Protein AF-A0A931QDF8-F1 (afdb_monomer_lite)

Radius of gyration: 21.64 Å; chains: 1; bounding box: 59×38×60 Å

Sequence (159 aa):
MTTISGLAIQVEFHLGAASRALRPSTLTSAVDTLEIPVHTVGGLNKFQWASVHKFSITVFSFLLIQHVITRRSWYRDLTRRGSHFSHPQLLWLTILMLLVAVTGLAPWGIAFFGGSPHIRFILIEVHDKLALPLTILLLLHVVQRISRFISRVNPRDNC

Foldseek 3Di:
DPPVQVVCVVCCVVVVVVVVVPDDPPDDPDDDVPPPPQPDRVNHGPVRVVVVVVVVLVVVVVVLVVVCVVCVVVVVVPVVVDPDDDCVLVVVLSVLSVLLSCLVCVLVVCVVVVHDPVSSVVSVVVSVVSVVVSVVSVVVVVVVVVVVVVCVVDVPDDD

Structure (mmCIF, N/CA/C/O backbone):
data_AF-A0A931QDF8-F1
#
_entry.id   AF-A0A931QDF8-F1
#
loop_
_atom_site.group_PDB
_atom_site.id
_atom_site.type_symbol
_atom_site.label_atom_id
_atom_site.label_alt_id
_atom_site.label_comp_id
_atom_site.label_asym_id
_atom_site.label_entity_id
_atom_site.label_seq_id
_atom_site.pdbx_PDB_ins_code
_atom_site.Cartn_x
_atom_site.Cartn_y
_atom_site.Cartn_z
_atom_site.occupancy
_atom_site.B_iso_or_equiv
_atom_site.auth_seq_id
_atom_site.auth_comp_id
_atom_site.auth_asym_id
_atom_site.auth_atom_id
_atom_site.pdbx_PDB_model_num
ATOM 1 N N . MET A 1 1 ? 1.944 -18.021 6.249 1.00 34.44 1 MET A N 1
ATOM 2 C CA . MET A 1 1 ? 3.396 -17.788 6.412 1.00 34.44 1 MET A CA 1
ATOM 3 C C . MET A 1 1 ? 3.989 -17.346 5.073 1.00 34.44 1 MET A C 1
ATOM 5 O O . MET A 1 1 ? 4.601 -18.147 4.389 1.00 34.44 1 MET A O 1
ATOM 9 N N . THR A 1 2 ? 3.748 -16.102 4.646 1.00 42.34 2 THR A N 1
ATOM 10 C CA . THR A 1 2 ? 4.118 -15.618 3.291 1.00 42.34 2 THR A CA 1
ATOM 11 C C . THR A 1 2 ? 4.750 -14.221 3.283 1.00 42.34 2 THR A C 1
ATOM 13 O O . THR A 1 2 ? 5.197 -13.756 2.242 1.00 42.34 2 THR A O 1
ATOM 16 N N . THR A 1 3 ? 4.861 -13.555 4.436 1.00 41.47 3 THR A N 1
ATOM 17 C CA . THR A 1 3 ? 5.423 -12.197 4.553 1.00 41.47 3 THR A CA 1
ATOM 18 C C . THR A 1 3 ? 6.948 -12.168 4.697 1.00 41.47 3 THR A C 1
ATOM 20 O O . THR A 1 3 ? 7.569 -11.165 4.367 1.00 41.47 3 THR A O 1
ATOM 23 N N . ILE A 1 4 ? 7.572 -13.276 5.116 1.00 49.44 4 ILE A N 1
ATOM 24 C CA . ILE A 1 4 ? 9.035 -13.375 5.291 1.00 49.44 4 ILE A CA 1
ATOM 25 C C . ILE A 1 4 ? 9.754 -13.463 3.930 1.00 49.44 4 ILE A C 1
ATOM 27 O O . ILE A 1 4 ? 10.877 -12.989 3.787 1.00 49.44 4 ILE A O 1
ATOM 31 N N . SER A 1 5 ? 9.079 -13.985 2.900 1.00 53.38 5 SER A N 1
ATOM 32 C CA . SER A 1 5 ? 9.681 -14.230 1.583 1.00 53.38 5 SER A CA 1
ATOM 33 C C . SER A 1 5 ? 9.999 -12.949 0.805 1.00 53.38 5 SER A C 1
ATOM 35 O O . SER A 1 5 ? 11.009 -12.895 0.114 1.00 53.38 5 SER A O 1
ATOM 37 N N . GLY A 1 6 ? 9.174 -11.903 0.925 1.00 51.19 6 GLY A N 1
ATOM 38 C CA . GLY A 1 6 ? 9.419 -10.625 0.242 1.00 51.19 6 GLY A CA 1
ATOM 39 C C . GLY A 1 6 ? 10.587 -9.844 0.849 1.00 51.19 6 GLY A C 1
ATOM 40 O O . GLY A 1 6 ? 11.410 -9.296 0.119 1.00 51.19 6 GLY A O 1
ATOM 41 N N . LEU A 1 7 ? 10.700 -9.863 2.182 1.00 57.50 7 LEU A N 1
ATOM 42 C CA . LEU A 1 7 ? 11.804 -9.224 2.899 1.00 57.50 7 LEU A CA 1
ATOM 43 C C . LEU A 1 7 ? 13.127 -9.965 2.658 1.00 57.50 7 LEU A C 1
ATOM 45 O O . LEU A 1 7 ? 14.149 -9.322 2.446 1.00 57.50 7 LEU A O 1
ATOM 49 N N . ALA A 1 8 ? 13.100 -11.304 2.619 1.00 55.59 8 ALA A N 1
ATOM 50 C CA . ALA A 1 8 ? 14.266 -12.122 2.285 1.00 55.59 8 ALA A CA 1
ATOM 51 C C . ALA A 1 8 ? 14.811 -11.791 0.887 1.00 55.59 8 ALA A C 1
ATOM 53 O O . ALA A 1 8 ? 16.007 -11.575 0.740 1.00 55.59 8 ALA A O 1
ATOM 54 N N . ILE A 1 9 ? 13.929 -11.634 -0.106 1.00 60.47 9 ILE A N 1
ATOM 55 C CA . ILE A 1 9 ? 14.303 -11.214 -1.462 1.00 60.47 9 ILE A CA 1
ATOM 56 C C . ILE A 1 9 ? 14.958 -9.826 -1.437 1.00 60.47 9 ILE A C 1
ATOM 58 O O . ILE A 1 9 ? 16.018 -9.634 -2.023 1.00 60.47 9 ILE A O 1
ATOM 62 N N . GLN A 1 10 ? 14.375 -8.848 -0.743 1.00 61.81 10 GLN A N 1
ATOM 63 C CA . GLN A 1 10 ? 14.915 -7.484 -0.708 1.00 61.81 10 GLN A CA 1
ATOM 64 C C . GLN A 1 10 ? 16.282 -7.421 -0.001 1.00 61.81 10 GLN A C 1
ATOM 66 O O . GLN A 1 10 ? 17.205 -6.776 -0.497 1.00 61.81 10 GLN A O 1
ATOM 71 N N . VAL A 1 11 ? 16.445 -8.155 1.103 1.00 61.19 11 VAL A N 1
ATOM 72 C CA . VAL A 1 11 ? 17.707 -8.281 1.850 1.00 61.19 11 VAL A CA 1
ATOM 73 C C . VAL A 1 11 ? 18.775 -8.999 1.017 1.00 61.19 11 VAL A C 1
ATOM 75 O O . VAL A 1 11 ? 19.895 -8.506 0.913 1.00 61.19 11 VAL A O 1
ATOM 78 N N . GLU A 1 12 ? 18.432 -10.107 0.359 1.00 57.16 12 GLU A N 1
ATOM 79 C CA . GLU A 1 12 ? 19.346 -10.876 -0.493 1.00 57.16 12 GLU A CA 1
ATOM 80 C C . GLU A 1 12 ? 19.766 -10.090 -1.745 1.00 57.16 12 GLU A C 1
ATOM 82 O O . GLU A 1 12 ? 20.934 -10.120 -2.126 1.00 57.16 12 GLU A O 1
ATOM 87 N N . PHE A 1 13 ? 18.871 -9.305 -2.352 1.00 61.53 13 PHE A N 1
ATOM 88 C CA . PHE A 1 13 ? 19.224 -8.467 -3.500 1.00 61.53 13 PHE A CA 1
ATOM 89 C C . PHE A 1 13 ? 20.078 -7.252 -3.116 1.00 61.53 13 PHE A C 1
ATOM 91 O O . PHE A 1 13 ? 21.019 -6.937 -3.847 1.00 61.53 13 PHE A O 1
ATOM 98 N N . HIS A 1 14 ? 19.802 -6.589 -1.989 1.00 55.50 14 HIS A N 1
ATOM 99 C CA . HIS A 1 14 ? 20.608 -5.447 -1.545 1.00 55.50 14 HIS A CA 1
ATOM 100 C C . HIS A 1 14 ? 21.981 -5.871 -0.993 1.00 55.50 14 HIS A C 1
ATOM 102 O O . HIS A 1 14 ? 22.984 -5.240 -1.326 1.00 55.50 14 HIS A O 1
ATOM 108 N N . LEU A 1 15 ? 22.071 -6.967 -0.231 1.00 56.44 15 LEU A N 1
ATOM 109 C CA . LEU A 1 15 ? 23.349 -7.495 0.275 1.00 56.44 15 LEU A CA 1
ATOM 110 C C . LEU A 1 15 ? 24.133 -8.268 -0.796 1.00 56.44 15 LEU A C 1
ATOM 112 O O . LEU A 1 15 ? 25.355 -8.154 -0.872 1.00 56.44 15 LEU A O 1
ATOM 116 N N . GLY A 1 16 ? 23.447 -9.005 -1.672 1.00 52.03 16 GLY A N 1
ATOM 117 C CA . GLY A 1 16 ? 24.049 -9.758 -2.776 1.00 52.03 16 GLY A CA 1
ATOM 118 C C . GLY A 1 16 ? 24.585 -8.882 -3.916 1.00 52.03 16 GLY A C 1
ATOM 119 O O . GLY A 1 16 ? 25.365 -9.342 -4.751 1.00 52.03 16 GLY A O 1
ATOM 120 N N . ALA A 1 17 ? 24.163 -7.618 -3.999 1.00 53.94 17 ALA A N 1
ATOM 121 C CA . ALA A 1 17 ? 24.777 -6.621 -4.877 1.00 53.94 17 ALA A CA 1
ATOM 122 C C . ALA A 1 17 ? 26.067 -6.050 -4.263 1.00 53.94 17 ALA A C 1
ATOM 124 O O . ALA A 1 17 ? 27.066 -5.905 -4.968 1.00 53.94 17 ALA A O 1
ATOM 125 N N . ALA A 1 18 ? 26.079 -5.806 -2.947 1.00 54.19 18 ALA A N 1
ATOM 126 C CA . ALA A 1 18 ? 27.260 -5.338 -2.222 1.00 54.19 18 ALA A CA 1
ATOM 127 C C . ALA A 1 18 ? 28.401 -6.373 -2.230 1.00 54.19 18 ALA A C 1
ATOM 129 O O . ALA A 1 18 ? 29.562 -6.012 -2.413 1.00 54.19 18 ALA A O 1
ATOM 130 N N . SER A 1 19 ? 28.084 -7.667 -2.124 1.00 53.19 19 SER A N 1
ATOM 131 C CA . SER A 1 19 ? 29.081 -8.743 -2.213 1.00 53.19 19 SER A CA 1
ATOM 132 C C . SER A 1 19 ? 29.685 -8.908 -3.615 1.00 53.19 19 SER A C 1
ATOM 134 O O . SER A 1 19 ? 30.847 -9.288 -3.739 1.00 53.19 19 SER A O 1
ATOM 136 N N . ARG A 1 20 ? 28.945 -8.569 -4.681 1.00 54.59 20 ARG A N 1
ATOM 137 C CA . ARG A 1 20 ? 29.462 -8.564 -6.064 1.00 54.59 20 ARG A CA 1
ATOM 138 C C . ARG A 1 20 ? 30.386 -7.386 -6.362 1.00 54.59 20 ARG A C 1
ATOM 140 O O . ARG A 1 20 ? 31.301 -7.545 -7.161 1.00 54.59 20 ARG A O 1
ATOM 147 N N . ALA A 1 21 ? 30.195 -6.247 -5.698 1.00 54.03 21 ALA A N 1
ATOM 148 C CA . ALA A 1 21 ? 31.072 -5.082 -5.834 1.00 54.03 21 ALA A CA 1
ATOM 149 C C . ALA A 1 21 ? 32.469 -5.290 -5.212 1.00 54.03 21 ALA A C 1
ATOM 151 O O . ALA A 1 21 ? 33.399 -4.559 -5.536 1.00 54.03 21 ALA A O 1
ATOM 152 N N . LEU A 1 22 ? 32.631 -6.299 -4.348 1.00 54.50 22 LEU A N 1
ATOM 153 C CA . LEU A 1 22 ? 33.900 -6.646 -3.697 1.00 54.50 22 LEU A CA 1
ATOM 154 C C . LEU A 1 22 ? 34.706 -7.718 -4.449 1.00 54.50 22 LEU A C 1
ATOM 156 O O . LEU A 1 22 ? 35.778 -8.104 -3.985 1.00 54.50 22 LEU A O 1
ATOM 160 N N . ARG A 1 23 ? 34.218 -8.226 -5.591 1.00 44.59 23 ARG A N 1
ATOM 161 C CA . ARG A 1 23 ? 34.921 -9.264 -6.358 1.00 44.59 23 ARG A CA 1
ATOM 162 C C . ARG A 1 23 ? 35.891 -8.602 -7.357 1.00 44.59 23 ARG A C 1
ATOM 164 O O . ARG A 1 23 ? 35.420 -7.901 -8.253 1.00 44.59 23 ARG A O 1
ATOM 171 N N . PRO A 1 24 ? 37.220 -8.795 -7.236 1.00 46.25 24 PRO A N 1
ATOM 172 C CA . PRO A 1 24 ? 38.195 -8.191 -8.143 1.00 46.25 24 PRO A CA 1
AT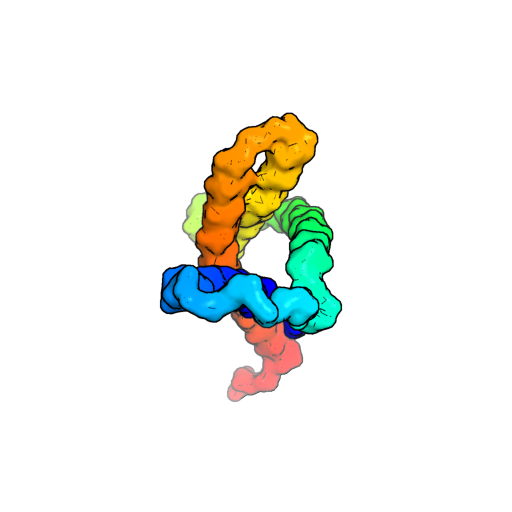OM 173 C C . PRO A 1 24 ? 37.983 -8.698 -9.572 1.00 46.25 24 PRO A C 1
ATOM 175 O O . PRO A 1 24 ? 37.886 -9.901 -9.812 1.00 46.25 24 PRO A O 1
ATOM 178 N N . SER A 1 25 ? 37.916 -7.775 -10.522 1.00 51.75 25 SER A N 1
ATOM 179 C CA . SER A 1 25 ? 37.548 -7.985 -11.925 1.00 51.75 25 SER A CA 1
ATOM 180 C C . SER A 1 25 ? 38.655 -8.597 -12.802 1.00 51.75 25 SER A C 1
ATOM 182 O O . SER A 1 25 ? 38.743 -8.275 -13.983 1.00 51.75 25 SER A O 1
ATOM 184 N N . THR A 1 26 ? 39.516 -9.465 -12.266 1.00 44.44 26 THR A N 1
ATOM 185 C CA . THR A 1 26 ? 40.715 -9.952 -12.983 1.00 44.44 26 THR A CA 1
ATOM 186 C C . THR A 1 26 ? 40.805 -11.457 -13.210 1.00 44.44 26 THR A C 1
ATOM 188 O O . THR A 1 26 ? 41.847 -11.923 -13.664 1.00 44.44 26 THR A O 1
ATOM 191 N N . LEU A 1 27 ? 39.749 -12.246 -12.989 1.00 48.62 27 LEU A N 1
ATOM 192 C CA . LEU A 1 27 ? 39.817 -13.668 -13.341 1.00 48.62 27 LEU A CA 1
ATOM 193 C C . LEU A 1 27 ? 38.444 -14.292 -13.610 1.00 48.62 27 LEU A C 1
ATOM 195 O O . LEU A 1 27 ? 37.896 -14.896 -12.704 1.00 48.62 27 LEU A O 1
ATOM 199 N N . THR A 1 28 ? 37.908 -14.151 -14.831 1.00 46.84 28 THR A N 1
ATOM 200 C CA . THR A 1 28 ? 36.972 -15.114 -15.472 1.00 46.84 28 THR A CA 1
ATOM 201 C C . THR A 1 28 ? 36.404 -14.535 -16.775 1.00 46.84 28 THR A C 1
ATOM 203 O O . THR A 1 28 ? 35.300 -14.000 -16.792 1.00 46.84 28 THR A O 1
ATOM 206 N N . SER A 1 29 ? 37.145 -14.667 -17.878 1.00 46.28 29 SER A N 1
ATOM 207 C CA . SER A 1 29 ? 36.612 -14.493 -19.246 1.00 46.28 29 SER A CA 1
ATOM 208 C C . SER A 1 29 ? 36.514 -15.822 -20.011 1.00 46.28 29 SER A C 1
ATOM 210 O O . SER A 1 29 ? 36.464 -15.806 -21.235 1.00 46.28 29 SER A O 1
ATOM 212 N N . ALA A 1 30 ? 36.528 -16.984 -19.342 1.00 46.19 30 ALA A N 1
ATOM 213 C CA . ALA A 1 30 ? 36.645 -18.262 -20.063 1.00 46.19 30 ALA A CA 1
ATOM 214 C C . ALA A 1 30 ? 35.916 -19.479 -19.468 1.00 46.19 30 ALA A C 1
ATOM 216 O O . ALA A 1 30 ? 36.025 -20.563 -20.028 1.00 46.19 30 ALA A O 1
ATOM 217 N N . VAL A 1 31 ? 35.164 -19.351 -18.377 1.00 47.34 31 VAL A N 1
ATOM 218 C CA . VAL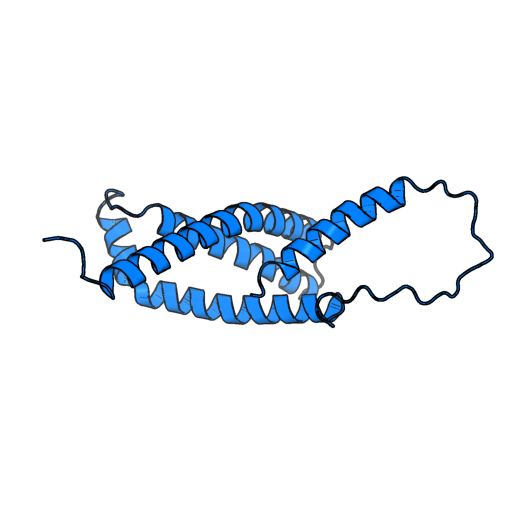 A 1 31 ? 34.389 -20.472 -17.822 1.00 47.34 31 VAL A CA 1
ATOM 219 C C . VAL A 1 31 ? 33.055 -19.906 -17.362 1.00 47.34 31 VAL A C 1
ATOM 221 O O . VAL A 1 31 ? 33.052 -18.859 -16.723 1.00 47.34 31 VAL A O 1
ATOM 224 N N . ASP A 1 32 ? 31.968 -20.583 -17.727 1.00 41.84 32 ASP A N 1
ATOM 225 C CA . ASP A 1 32 ? 30.573 -20.329 -17.351 1.00 41.84 32 ASP A CA 1
ATOM 226 C C . ASP A 1 32 ? 29.690 -19.516 -18.319 1.00 41.84 32 ASP A C 1
ATOM 228 O O . ASP A 1 32 ? 29.153 -18.460 -18.000 1.00 41.84 32 ASP A O 1
ATOM 232 N N . THR A 1 33 ? 29.296 -20.171 -19.415 1.00 47.66 33 THR A N 1
ATOM 233 C CA . THR A 1 33 ? 27.861 -20.310 -19.752 1.00 47.66 33 THR A CA 1
ATOM 234 C C . THR A 1 33 ? 27.137 -21.217 -18.734 1.00 47.66 33 THR A C 1
ATOM 236 O O . THR A 1 33 ? 26.307 -22.045 -19.104 1.00 47.66 33 THR A O 1
ATOM 239 N N . LEU A 1 34 ? 27.493 -21.120 -17.452 1.00 46.28 34 LEU A N 1
ATOM 240 C CA . LEU A 1 34 ? 26.849 -21.816 -16.352 1.00 46.28 34 LEU A CA 1
ATOM 241 C C . LEU A 1 34 ? 25.578 -21.048 -16.096 1.00 46.28 34 LEU A C 1
ATOM 243 O O . LEU A 1 34 ? 25.613 -19.844 -15.829 1.00 46.28 34 LEU A O 1
ATOM 247 N N . GLU A 1 35 ? 24.478 -21.761 -16.291 1.00 47.66 35 GLU A N 1
ATOM 248 C CA . GLU A 1 35 ? 23.138 -21.420 -15.854 1.00 47.66 35 GLU A CA 1
ATOM 249 C C . GLU A 1 35 ? 23.214 -20.438 -14.689 1.00 47.66 35 GLU A C 1
ATOM 251 O O . GLU A 1 35 ? 23.536 -20.830 -13.572 1.00 47.66 35 GLU A O 1
ATOM 256 N N . ILE A 1 36 ? 22.984 -19.145 -14.950 1.00 53.22 36 ILE A N 1
ATOM 257 C CA . ILE A 1 36 ? 22.792 -18.182 -13.869 1.00 53.22 36 ILE A CA 1
ATOM 258 C C . ILE A 1 36 ? 21.613 -18.772 -13.103 1.00 53.22 36 ILE A C 1
ATOM 260 O O . ILE A 1 36 ? 20.519 -18.799 -13.680 1.00 53.22 36 ILE A O 1
ATOM 264 N N . PRO A 1 37 ? 21.802 -19.309 -11.880 1.00 55.94 37 PRO A N 1
ATOM 265 C CA . PRO A 1 37 ? 20.713 -19.953 -11.184 1.00 55.94 37 PRO A CA 1
ATOM 266 C C . PRO A 1 37 ? 19.670 -18.865 -11.021 1.00 55.94 37 PRO A C 1
ATOM 268 O O . PRO A 1 37 ? 19.911 -17.828 -10.396 1.00 55.94 37 PRO A O 1
ATOM 271 N N . VAL A 1 38 ? 18.537 -19.034 -11.700 1.00 60.03 38 VAL A N 1
ATOM 272 C CA . VAL A 1 38 ? 17.421 -18.116 -11.557 1.00 60.03 38 VAL A CA 1
ATOM 273 C C . VAL A 1 38 ? 17.042 -18.263 -10.098 1.00 60.03 38 VAL A C 1
ATOM 275 O O . VAL A 1 38 ? 16.474 -19.279 -9.720 1.00 60.03 38 VAL A O 1
ATOM 278 N N . HIS A 1 39 ? 17.464 -17.315 -9.260 1.00 70.06 39 HIS A N 1
ATOM 279 C CA . HIS A 1 39 ? 17.230 -17.392 -7.828 1.00 70.06 39 HIS A CA 1
ATOM 280 C C . HIS A 1 39 ? 15.717 -17.406 -7.621 1.00 70.06 39 HIS A C 1
ATOM 282 O O . HIS A 1 39 ? 15.029 -16.392 -7.776 1.00 70.06 39 HIS A O 1
ATOM 288 N N . THR A 1 40 ? 15.191 -18.600 -7.371 1.00 78.06 40 THR A N 1
ATOM 289 C CA . THR A 1 40 ? 13.786 -18.829 -7.089 1.00 78.06 40 THR A CA 1
ATOM 290 C C . THR A 1 40 ? 13.622 -18.906 -5.588 1.00 78.06 40 THR A C 1
ATOM 292 O O . THR A 1 40 ? 14.222 -19.760 -4.939 1.00 78.06 40 THR A O 1
ATOM 295 N N . VAL A 1 41 ? 12.769 -18.055 -5.033 1.00 74.38 41 VAL A N 1
ATOM 296 C CA . VAL A 1 41 ? 12.397 -18.125 -3.619 1.00 74.38 41 VAL A CA 1
ATOM 297 C C . VAL A 1 41 ? 10.999 -18.719 -3.560 1.00 74.38 41 VAL A C 1
ATOM 299 O O . VAL A 1 41 ? 10.070 -18.174 -4.155 1.00 74.38 41 VAL A O 1
ATOM 302 N N . GLY A 1 42 ? 10.855 -19.880 -2.916 1.00 78.75 42 GLY A N 1
ATOM 303 C CA . GLY A 1 42 ? 9.587 -20.619 -2.898 1.00 78.75 42 GLY A CA 1
ATOM 304 C C . GLY A 1 42 ? 9.124 -21.091 -4.284 1.00 78.75 42 GLY A C 1
ATOM 305 O O . GLY A 1 42 ? 7.925 -21.130 -4.540 1.00 78.75 42 GLY A O 1
ATOM 306 N N . GLY A 1 43 ? 10.059 -21.385 -5.196 1.00 85.38 43 GLY A N 1
ATOM 307 C CA . GLY A 1 43 ? 9.759 -21.835 -6.563 1.00 85.38 43 GLY A CA 1
ATOM 308 C C . GLY A 1 43 ? 9.336 -20.729 -7.539 1.00 85.38 43 GLY A C 1
ATOM 309 O O . GLY A 1 43 ? 9.081 -21.019 -8.703 1.00 85.38 43 GLY A O 1
ATOM 310 N N . LEU A 1 44 ? 9.289 -19.465 -7.098 1.00 83.06 44 LEU A N 1
ATOM 311 C CA . LEU A 1 44 ? 8.977 -18.318 -7.952 1.00 83.06 44 LEU A CA 1
ATOM 312 C C . LEU A 1 44 ? 10.230 -17.493 -8.244 1.00 83.06 44 LEU A C 1
ATOM 314 O O . LEU A 1 44 ? 10.996 -17.156 -7.339 1.00 83.06 44 LEU A O 1
ATOM 318 N N . ASN A 1 45 ? 10.411 -17.115 -9.507 1.00 88.56 45 ASN A N 1
ATOM 319 C CA . ASN A 1 45 ? 11.450 -16.181 -9.924 1.00 88.56 45 ASN A CA 1
ATOM 320 C C . ASN A 1 45 ? 11.066 -14.722 -9.601 1.00 88.56 45 ASN A C 1
ATOM 322 O O . ASN A 1 45 ? 9.934 -14.405 -9.224 1.00 88.56 45 ASN A O 1
ATOM 326 N N . LYS A 1 46 ? 12.014 -13.797 -9.787 1.00 81.19 46 LYS A N 1
ATOM 327 C CA . LYS A 1 46 ? 11.824 -12.360 -9.518 1.00 81.19 46 LYS A CA 1
ATOM 328 C C . LYS A 1 46 ? 10.605 -11.758 -10.228 1.00 81.19 46 LYS A C 1
ATOM 330 O O . LYS A 1 46 ? 9.882 -10.955 -9.640 1.00 81.19 46 LYS A O 1
ATOM 335 N N . PHE A 1 47 ? 10.379 -12.119 -11.489 1.00 86.06 47 PHE A N 1
ATOM 336 C CA . PHE A 1 47 ? 9.271 -11.583 -12.280 1.00 86.06 47 PHE A CA 1
ATOM 337 C C . PHE A 1 47 ? 7.915 -12.073 -11.758 1.00 86.06 47 PHE A C 1
ATOM 339 O O . PHE A 1 47 ? 6.965 -11.293 -11.643 1.00 86.06 47 PHE A O 1
ATOM 346 N N . GLN A 1 48 ? 7.836 -13.350 -11.385 1.00 88.50 48 GLN A N 1
ATOM 347 C CA . GLN A 1 48 ? 6.647 -13.938 -10.778 1.00 88.50 48 GLN A CA 1
ATOM 348 C C . GLN A 1 48 ? 6.346 -13.293 -9.421 1.00 88.50 48 GLN A C 1
ATOM 350 O O . GLN A 1 48 ? 5.213 -12.873 -9.194 1.00 88.50 48 GLN A O 1
ATOM 355 N N . TRP A 1 49 ? 7.352 -13.099 -8.563 1.00 87.31 49 TRP A N 1
ATOM 356 C CA . TRP A 1 49 ? 7.191 -12.372 -7.297 1.00 87.31 49 TRP A CA 1
ATOM 357 C C . TRP A 1 49 ? 6.706 -10.938 -7.492 1.00 87.31 49 TRP A C 1
ATOM 359 O O . TRP A 1 49 ? 5.778 -10.504 -6.810 1.00 87.31 49 TRP A O 1
ATOM 369 N N . ALA A 1 50 ? 7.274 -10.216 -8.460 1.00 85.19 50 ALA A N 1
ATOM 370 C CA . ALA A 1 50 ? 6.818 -8.872 -8.796 1.00 85.19 50 ALA A CA 1
ATOM 371 C C . ALA A 1 50 ? 5.352 -8.868 -9.261 1.00 85.19 50 ALA A C 1
ATOM 373 O O . ALA A 1 50 ? 4.601 -7.954 -8.926 1.00 85.19 50 ALA A O 1
ATOM 374 N N . SER A 1 51 ? 4.928 -9.893 -10.001 1.00 88.50 51 SER A N 1
ATOM 375 C CA . SER A 1 51 ? 3.545 -10.039 -10.466 1.00 88.50 51 SER A CA 1
ATOM 376 C C . SER A 1 51 ? 2.583 -10.337 -9.314 1.00 88.50 51 SER A C 1
ATOM 378 O O . SER A 1 51 ? 1.560 -9.667 -9.186 1.00 88.50 51 SER A O 1
ATOM 380 N N . VAL A 1 52 ? 2.941 -11.269 -8.424 1.00 90.94 52 VAL A N 1
ATOM 381 C CA . VAL A 1 52 ? 2.168 -11.585 -7.211 1.00 90.94 52 VAL A CA 1
ATOM 382 C C . VAL A 1 52 ? 2.048 -10.364 -6.305 1.00 90.94 52 VAL A C 1
ATOM 384 O O . VAL A 1 52 ? 0.960 -10.078 -5.809 1.00 90.94 52 VAL A O 1
ATOM 387 N N . HIS A 1 53 ? 3.136 -9.618 -6.110 1.00 88.38 53 HIS A N 1
ATOM 388 C CA . HIS A 1 53 ? 3.134 -8.407 -5.297 1.00 88.38 53 HIS A CA 1
ATOM 389 C C . HIS A 1 53 ? 2.186 -7.346 -5.874 1.00 88.38 53 HIS A C 1
ATOM 391 O O . HIS A 1 53 ? 1.337 -6.836 -5.145 1.00 88.38 53 HIS A O 1
ATOM 397 N N . LYS A 1 54 ? 2.261 -7.079 -7.188 1.00 88.31 54 LYS A N 1
ATOM 398 C CA . LYS A 1 54 ? 1.357 -6.149 -7.892 1.00 88.31 54 LYS A CA 1
ATOM 399 C C . LYS A 1 54 ? -0.108 -6.562 -7.765 1.00 88.31 54 LYS A C 1
ATOM 401 O O . LYS A 1 54 ? -0.951 -5.743 -7.417 1.00 88.31 54 LYS A O 1
ATOM 406 N N . PHE A 1 55 ? -0.412 -7.835 -7.999 1.00 91.06 55 PHE A N 1
ATOM 407 C CA . PHE A 1 55 ? -1.773 -8.343 -7.846 1.00 91.06 55 PHE A CA 1
ATOM 408 C C . PHE A 1 55 ? -2.274 -8.202 -6.401 1.00 91.06 55 PHE A C 1
ATOM 410 O O . PHE A 1 55 ? -3.374 -7.702 -6.160 1.00 91.06 55 PHE A O 1
ATOM 417 N N . SER A 1 56 ? -1.436 -8.575 -5.430 1.00 90.75 56 SER A N 1
ATOM 418 C CA . SER A 1 56 ? -1.766 -8.495 -4.006 1.00 90.75 56 SER A CA 1
ATOM 419 C C . SER A 1 56 ? -2.051 -7.062 -3.565 1.00 90.75 56 SER A C 1
ATOM 421 O O . SER A 1 56 ? -3.042 -6.839 -2.872 1.00 90.75 56 SER A O 1
ATOM 423 N N . ILE A 1 57 ? -1.241 -6.080 -3.983 1.00 88.62 57 ILE A N 1
ATOM 424 C CA . ILE A 1 57 ? -1.465 -4.678 -3.601 1.00 88.62 57 ILE A CA 1
ATOM 425 C C . ILE A 1 57 ? -2.737 -4.110 -4.237 1.00 88.62 57 ILE A C 1
ATOM 427 O O . ILE A 1 57 ? -3.442 -3.340 -3.588 1.00 88.62 57 ILE A O 1
ATOM 431 N N . THR A 1 58 ? -3.099 -4.523 -5.454 1.00 89.94 58 THR A N 1
ATOM 432 C CA . THR A 1 58 ? -4.373 -4.138 -6.078 1.00 89.94 58 THR A CA 1
ATOM 433 C C . THR A 1 58 ? -5.563 -4.644 -5.264 1.00 89.94 58 THR A C 1
ATOM 435 O O . THR A 1 58 ? -6.420 -3.848 -4.878 1.00 89.94 58 THR A O 1
ATOM 438 N N . VAL A 1 59 ? -5.596 -5.938 -4.927 1.00 92.56 59 VAL A N 1
ATOM 439 C CA . VAL A 1 59 ? -6.656 -6.515 -4.079 1.00 92.56 59 VAL A CA 1
ATOM 440 C C . VAL A 1 59 ? -6.689 -5.833 -2.711 1.00 92.56 59 VAL A C 1
ATOM 442 O O . VAL A 1 59 ? -7.750 -5.432 -2.233 1.00 92.56 59 VAL A O 1
ATOM 445 N N . PHE A 1 60 ? -5.525 -5.642 -2.094 1.00 89.62 60 PHE A N 1
ATOM 446 C CA . PHE A 1 60 ? -5.414 -5.000 -0.790 1.00 89.62 60 PHE A CA 1
ATOM 447 C C . PHE A 1 60 ? -5.897 -3.542 -0.811 1.00 89.62 60 PHE A C 1
ATOM 449 O O . PHE A 1 60 ? -6.523 -3.091 0.145 1.00 89.62 60 PHE A O 1
ATOM 456 N N . SER A 1 61 ? -5.687 -2.821 -1.914 1.00 89.56 61 SER A N 1
ATOM 457 C CA . SER A 1 61 ? -6.176 -1.448 -2.088 1.00 89.56 61 SER A CA 1
ATOM 458 C C . SER A 1 61 ? -7.706 -1.395 -2.115 1.00 89.56 61 SER A C 1
ATOM 460 O O . SER A 1 61 ? -8.297 -0.536 -1.461 1.00 89.56 61 SER A O 1
ATOM 462 N N . PHE A 1 62 ? -8.370 -2.348 -2.780 1.00 91.75 62 PHE A N 1
ATOM 463 C CA . PHE A 1 62 ? -9.834 -2.464 -2.731 1.00 91.75 62 PHE A CA 1
ATOM 464 C C . PHE A 1 62 ? -10.342 -2.752 -1.315 1.00 91.75 62 PHE A C 1
ATOM 466 O O . PHE A 1 62 ? -11.290 -2.110 -0.858 1.00 91.75 62 PHE A O 1
ATOM 473 N N . LEU A 1 63 ? -9.682 -3.657 -0.588 1.00 91.62 63 LEU A N 1
ATOM 474 C CA . LEU A 1 63 ? -10.015 -3.945 0.809 1.00 91.62 63 LEU A CA 1
ATOM 475 C C . LEU A 1 63 ? -9.797 -2.726 1.715 1.00 91.62 63 LEU A C 1
ATOM 477 O O . LEU A 1 63 ? -10.599 -2.485 2.617 1.00 91.62 63 LEU A O 1
ATOM 481 N N . LEU A 1 64 ? -8.756 -1.927 1.469 1.00 88.88 64 LEU A N 1
ATOM 482 C CA . LEU A 1 64 ? -8.503 -0.685 2.198 1.00 88.88 64 LEU A CA 1
ATOM 483 C C . LEU A 1 64 ? -9.612 0.346 1.945 1.00 88.88 64 LEU A C 1
ATOM 485 O O . LEU A 1 64 ? -10.117 0.942 2.896 1.00 88.88 64 LEU A O 1
ATOM 489 N N . ILE A 1 65 ? -10.050 0.512 0.695 1.00 90.69 65 ILE A N 1
ATOM 490 C CA . ILE A 1 65 ? -11.183 1.384 0.347 1.00 90.69 65 ILE A CA 1
ATOM 491 C C . ILE A 1 65 ? -12.453 0.912 1.065 1.00 90.69 65 ILE A C 1
ATOM 493 O O . ILE A 1 65 ? -13.113 1.700 1.747 1.00 90.69 65 ILE A O 1
ATOM 497 N N . GLN A 1 66 ? -12.769 -0.383 0.984 1.00 92.94 66 GLN A N 1
ATOM 498 C CA . GLN A 1 66 ? -13.905 -0.974 1.692 1.00 92.94 66 GLN A CA 1
ATOM 499 C C . GLN A 1 66 ? -13.806 -0.744 3.209 1.00 92.94 66 GLN A C 1
ATOM 501 O O . GLN A 1 66 ? -14.802 -0.403 3.856 1.00 92.94 66 GLN A O 1
ATOM 506 N N . HIS A 1 67 ? -12.615 -0.902 3.790 1.00 87.75 67 HIS A N 1
ATOM 507 C CA . HIS A 1 67 ? -12.361 -0.669 5.208 1.00 87.75 67 HIS A CA 1
ATOM 508 C C . HIS A 1 67 ? -12.660 0.781 5.602 1.00 87.75 67 HIS A C 1
ATOM 510 O O . HIS A 1 67 ? -13.370 1.013 6.584 1.00 87.75 67 HIS A O 1
ATOM 516 N N . VAL A 1 68 ? -12.177 1.753 4.822 1.00 87.06 68 VAL A N 1
ATOM 517 C CA . VAL A 1 68 ? -12.428 3.183 5.052 1.00 87.06 68 VAL A CA 1
ATOM 518 C C . VAL A 1 68 ? -13.924 3.493 4.982 1.00 87.06 68 VAL A C 1
ATOM 520 O O . VAL A 1 68 ? -14.450 4.146 5.883 1.00 87.06 68 VAL A O 1
ATOM 523 N N . ILE A 1 69 ? -14.636 2.960 3.984 1.00 91.56 69 ILE A N 1
ATOM 524 C CA . ILE A 1 69 ? -16.091 3.133 3.844 1.00 91.56 69 ILE A CA 1
ATOM 525 C C . ILE A 1 69 ? -16.829 2.552 5.057 1.00 91.56 69 ILE A C 1
ATOM 527 O O . ILE A 1 69 ? -17.669 3.225 5.656 1.00 91.56 69 ILE A O 1
ATOM 531 N N . THR A 1 70 ? -16.485 1.329 5.463 1.00 90.69 70 THR A N 1
ATOM 532 C CA . THR A 1 70 ? -17.126 0.631 6.592 1.00 90.69 70 THR A CA 1
ATOM 533 C C . THR A 1 70 ? -16.881 1.355 7.918 1.00 90.69 70 THR A C 1
ATOM 535 O O . THR A 1 70 ? -17.736 1.369 8.802 1.00 90.69 70 THR A O 1
ATOM 538 N N . ARG A 1 71 ? -15.719 1.995 8.069 1.00 86.62 71 ARG A N 1
ATOM 539 C CA . ARG A 1 71 ? -15.327 2.745 9.270 1.00 86.62 71 ARG A CA 1
ATOM 540 C C . ARG A 1 71 ? -15.579 4.251 9.167 1.00 86.62 71 ARG A C 1
ATOM 542 O O . ARG A 1 71 ? -15.162 4.986 10.057 1.00 86.62 71 ARG A O 1
ATOM 549 N N . ARG A 1 72 ? -16.299 4.734 8.149 1.00 85.50 72 ARG A N 1
ATOM 550 C CA . ARG A 1 72 ? -16.511 6.177 7.921 1.00 85.50 72 ARG A CA 1
ATOM 551 C C . ARG A 1 72 ? -17.122 6.917 9.114 1.00 85.50 72 ARG A C 1
ATOM 553 O O . ARG A 1 72 ? -16.779 8.071 9.346 1.00 85.50 72 ARG A O 1
ATOM 560 N N . SER A 1 73 ? -18.012 6.273 9.877 1.00 84.69 73 SER A N 1
ATOM 561 C CA . SER A 1 73 ? -18.610 6.868 11.081 1.00 84.69 73 SER A CA 1
ATOM 562 C C . SER A 1 73 ? -17.559 7.112 12.158 1.00 84.69 73 SER A C 1
ATOM 564 O O . SER A 1 73 ? -17.517 8.200 12.716 1.00 84.69 73 SER A O 1
ATOM 566 N N . TRP A 1 74 ? -16.656 6.151 12.364 1.00 83.31 74 TRP A N 1
ATOM 567 C CA . TRP A 1 74 ? -15.539 6.277 13.297 1.00 83.31 74 TRP A CA 1
ATOM 568 C C . TRP A 1 74 ? -14.596 7.419 12.901 1.00 83.31 74 TRP A C 1
ATOM 570 O O . TRP A 1 74 ? -14.256 8.246 13.742 1.00 83.31 74 TRP A O 1
ATOM 580 N N . TYR A 1 75 ? -14.242 7.530 11.615 1.00 81.31 75 TYR A N 1
ATOM 581 C CA . TYR A 1 75 ? -13.426 8.648 11.120 1.00 81.31 75 TYR A CA 1
ATOM 582 C C . TYR A 1 75 ? -14.125 10.004 11.283 1.00 81.31 75 TYR A C 1
ATOM 584 O O . TYR A 1 75 ? -13.493 10.982 11.673 1.00 81.31 75 TYR A O 1
ATOM 592 N N . ARG A 1 76 ? -15.436 10.072 11.023 1.00 82.06 76 ARG A N 1
ATOM 593 C CA . ARG A 1 76 ? -16.234 11.291 11.222 1.00 82.06 76 ARG A CA 1
ATOM 594 C C . ARG A 1 76 ? -16.315 11.691 12.695 1.00 82.06 76 ARG A C 1
ATOM 596 O O . ARG A 1 76 ? -16.285 12.876 13.013 1.00 82.06 76 ARG A O 1
ATOM 603 N N . ASP A 1 77 ? -16.440 10.722 13.591 1.00 81.31 77 ASP A N 1
ATOM 604 C CA . ASP A 1 77 ? -16.495 10.986 15.028 1.00 81.31 77 ASP A CA 1
ATOM 605 C C . ASP A 1 77 ? -15.126 11.427 15.560 1.00 81.31 77 ASP A C 1
ATOM 607 O O . ASP A 1 77 ? -15.055 12.308 16.418 1.00 81.31 77 ASP A O 1
ATOM 611 N N . LEU A 1 78 ? -14.042 10.895 14.991 1.00 77.38 78 LEU A N 1
ATOM 612 C CA . LEU A 1 78 ? -12.678 11.319 15.279 1.00 77.38 78 LEU A CA 1
ATOM 613 C C . LEU A 1 78 ? -12.430 12.787 14.892 1.00 77.38 78 LEU A C 1
ATOM 615 O O . LEU A 1 78 ? -11.883 13.539 15.699 1.00 77.38 78 LEU A O 1
ATOM 619 N N . THR A 1 79 ? -12.836 13.212 13.690 1.00 74.06 79 THR A N 1
ATOM 620 C CA . THR A 1 79 ? -12.637 14.602 13.238 1.00 74.06 79 THR A CA 1
ATOM 621 C C . THR A 1 79 ? -13.503 15.597 14.006 1.00 74.06 79 THR A C 1
ATOM 623 O O . THR A 1 79 ? -13.090 16.735 14.204 1.00 74.06 79 THR A O 1
ATOM 626 N N . ARG A 1 80 ? -14.678 15.174 14.490 1.00 79.62 80 ARG A N 1
ATOM 627 C CA . ARG A 1 80 ? -15.587 16.022 15.278 1.00 79.62 80 ARG A CA 1
ATOM 628 C C . ARG A 1 80 ? -15.182 16.190 16.739 1.00 79.62 80 ARG A C 1
ATOM 630 O O . ARG A 1 80 ? -15.469 17.232 17.313 1.00 79.62 80 ARG A O 1
ATOM 637 N N . ARG A 1 81 ? -14.575 15.175 17.364 1.00 68.50 81 ARG A N 1
ATOM 638 C CA . ARG A 1 81 ? -14.326 15.158 18.820 1.00 68.50 81 ARG A CA 1
ATOM 639 C C . ARG A 1 81 ? -12.904 15.540 19.231 1.00 68.50 81 ARG A C 1
ATOM 641 O O . ARG A 1 81 ? -12.583 15.388 20.401 1.00 68.50 81 ARG A O 1
ATOM 648 N N . GLY A 1 82 ? -12.071 16.027 18.306 1.00 60.09 82 GLY A N 1
ATOM 649 C CA . GLY A 1 82 ? -10.751 16.570 18.635 1.00 60.09 82 GLY A CA 1
ATOM 650 C C . GLY A 1 82 ? -9.869 15.581 19.402 1.00 60.09 82 GLY A C 1
ATOM 651 O O . GLY A 1 82 ? -9.662 15.728 20.596 1.00 60.09 82 GLY A O 1
ATOM 652 N N . SER A 1 83 ? -9.351 14.565 18.705 1.00 55.41 83 SER A N 1
ATOM 653 C CA . SER A 1 83 ? -8.133 13.820 19.079 1.00 55.41 83 SER A CA 1
ATOM 654 C C . SER A 1 83 ? -7.993 13.367 20.550 1.00 55.41 83 SER A C 1
ATOM 656 O O . SER A 1 83 ? -6.893 13.391 21.097 1.00 55.41 83 SER A O 1
ATOM 658 N N . HIS A 1 84 ? -9.065 12.907 21.199 1.00 51.47 84 HIS A N 1
ATOM 659 C CA . HIS A 1 84 ? -8.975 12.345 22.556 1.00 51.47 84 HIS A CA 1
ATOM 660 C C . HIS A 1 84 ? -9.529 10.916 22.653 1.00 51.47 84 HIS A C 1
ATOM 662 O O . HIS A 1 84 ? -10.258 10.576 23.580 1.00 51.47 84 HIS A O 1
ATOM 668 N N . PHE A 1 85 ? -9.196 10.051 21.682 1.00 55.06 85 PHE A N 1
ATOM 669 C CA . PHE A 1 85 ? -9.600 8.638 21.708 1.00 55.06 85 PHE A CA 1
ATOM 670 C C . PHE A 1 85 ? -8.449 7.653 21.437 1.00 55.06 85 PHE A C 1
ATOM 672 O O . PHE A 1 85 ? -7.971 7.503 20.315 1.00 55.06 85 PHE A O 1
ATOM 679 N N . SER A 1 86 ? -8.052 6.985 22.526 1.00 58.34 86 SER A N 1
ATOM 680 C CA . SER A 1 86 ? -7.610 5.591 22.760 1.00 58.34 86 SER A CA 1
ATOM 681 C C . SER A 1 86 ? -6.793 4.766 21.747 1.00 58.34 86 SER A C 1
ATOM 683 O O . SER A 1 86 ? -6.091 3.861 22.198 1.00 58.34 86 SER A O 1
ATOM 685 N N . HIS A 1 87 ? -6.809 5.001 20.430 1.00 69.31 87 HIS A N 1
ATOM 686 C CA . HIS A 1 87 ? -6.123 4.127 19.458 1.00 69.31 87 HIS A CA 1
ATOM 687 C C . HIS A 1 87 ? -5.408 4.878 18.311 1.00 69.31 87 HIS A C 1
ATOM 689 O O . HIS A 1 87 ? -5.683 4.603 17.137 1.00 69.31 87 HIS A O 1
ATOM 695 N N . PRO A 1 88 ? -4.437 5.769 18.613 1.00 78.31 88 PRO A N 1
ATOM 696 C CA . PRO A 1 88 ? -3.673 6.526 17.605 1.00 78.31 88 PRO A CA 1
ATOM 697 C C . PRO A 1 88 ? -2.952 5.629 16.585 1.00 78.31 88 PRO A C 1
ATOM 699 O O . PRO A 1 88 ? -2.760 6.012 15.432 1.00 78.31 88 PRO A O 1
ATOM 702 N N . GLN A 1 89 ? -2.619 4.398 16.978 1.00 84.81 89 GLN A N 1
ATOM 703 C CA . GLN A 1 89 ? -1.992 3.402 16.112 1.00 84.81 89 GLN A CA 1
ATOM 704 C C . GLN A 1 89 ? -2.827 3.067 14.866 1.00 84.81 89 GLN A C 1
ATOM 706 O O . GLN A 1 89 ? -2.256 2.872 13.799 1.00 84.81 89 GLN A O 1
ATOM 711 N N . LEU A 1 90 ? -4.163 3.005 14.964 1.00 83.12 90 LEU A N 1
ATOM 712 C CA . LEU A 1 90 ? -5.017 2.659 13.817 1.00 83.12 90 LEU A CA 1
ATOM 713 C C . LEU A 1 90 ? -5.019 3.770 12.758 1.00 83.12 90 LEU A C 1
ATOM 715 O O . LEU A 1 90 ? -5.007 3.486 11.559 1.00 83.12 90 LEU A O 1
ATOM 719 N N . LEU A 1 91 ? -5.005 5.027 13.204 1.00 84.94 91 LEU A N 1
ATOM 720 C CA . LEU A 1 91 ? -4.915 6.184 12.320 1.00 84.94 91 LEU A CA 1
ATOM 721 C C . LEU A 1 91 ? -3.581 6.186 11.575 1.00 84.94 91 LEU A C 1
ATOM 723 O O . LEU A 1 91 ? -3.565 6.258 10.349 1.00 84.94 91 LEU A O 1
ATOM 727 N N . TRP A 1 92 ? -2.479 6.033 12.313 1.00 89.31 92 TRP A N 1
ATOM 728 C CA . TRP A 1 92 ? -1.143 5.961 11.729 1.00 89.31 92 TRP A CA 1
ATOM 729 C C . TRP A 1 92 ? -1.008 4.808 10.737 1.00 89.31 92 TRP A C 1
ATOM 731 O O . TRP A 1 92 ? -0.473 5.003 9.649 1.00 89.31 92 TRP A O 1
ATOM 741 N N . LEU A 1 93 ? -1.550 3.633 11.072 1.00 90.12 93 LEU A N 1
ATOM 742 C CA . LEU A 1 93 ? -1.553 2.485 10.172 1.00 90.12 93 LEU A CA 1
ATOM 743 C C . LEU A 1 93 ? -2.320 2.795 8.882 1.00 90.12 93 LEU A C 1
ATOM 745 O O . LEU A 1 93 ? -1.826 2.498 7.804 1.00 90.12 93 LEU A O 1
ATOM 749 N N . THR A 1 94 ? -3.487 3.436 8.977 1.00 88.25 94 THR A N 1
ATOM 750 C CA . THR A 1 94 ? -4.295 3.801 7.801 1.00 88.25 94 THR A CA 1
ATOM 751 C C . THR A 1 94 ? -3.571 4.813 6.914 1.00 88.25 94 THR A C 1
ATOM 753 O O . THR A 1 94 ? -3.520 4.634 5.699 1.00 88.25 94 THR A O 1
ATOM 756 N N . ILE A 1 95 ? -2.979 5.850 7.516 1.00 89.81 95 ILE A N 1
ATOM 757 C CA . ILE A 1 95 ? -2.222 6.883 6.800 1.00 89.81 95 ILE A CA 1
ATOM 758 C C . ILE A 1 95 ? -1.022 6.257 6.087 1.00 89.81 95 ILE A C 1
ATOM 760 O O . ILE A 1 95 ? -0.896 6.401 4.874 1.00 89.81 95 ILE A O 1
ATOM 764 N N . LEU A 1 96 ? -0.174 5.513 6.803 1.00 93.00 96 LEU A N 1
ATOM 765 C CA . LEU A 1 96 ? 1.001 4.869 6.206 1.00 93.00 96 LEU A CA 1
ATOM 766 C C . LEU A 1 96 ? 0.614 3.893 5.101 1.00 93.00 96 LEU A C 1
ATOM 768 O O . LEU A 1 96 ? 1.258 3.868 4.057 1.00 93.00 96 LEU A O 1
ATOM 772 N N . MET A 1 97 ? -0.452 3.121 5.302 1.00 91.31 97 MET A N 1
ATOM 773 C CA . MET A 1 97 ? -0.915 2.157 4.314 1.00 91.31 97 MET A CA 1
ATOM 774 C C . MET A 1 97 ? -1.403 2.844 3.032 1.00 91.31 97 MET A C 1
ATOM 776 O O . MET A 1 97 ? -1.121 2.364 1.936 1.00 91.31 97 MET A O 1
ATOM 780 N N . LEU A 1 98 ? -2.058 4.005 3.151 1.00 91.38 98 LEU A N 1
ATOM 781 C CA . LEU A 1 98 ? -2.436 4.825 2.002 1.00 91.38 98 LEU A CA 1
ATOM 782 C C . LEU A 1 98 ? -1.205 5.395 1.283 1.00 91.38 98 LEU A C 1
ATOM 784 O O . LEU A 1 98 ? -1.125 5.303 0.061 1.00 91.38 98 LEU A O 1
ATOM 788 N N . LEU A 1 99 ? -0.234 5.943 2.024 1.00 94.12 99 LEU A N 1
ATOM 789 C CA . LEU A 1 99 ? 0.996 6.481 1.437 1.00 94.12 99 LEU A CA 1
ATOM 790 C C . LEU A 1 99 ? 1.771 5.396 0.676 1.00 94.12 99 LEU A C 1
ATOM 792 O O . LEU A 1 99 ? 2.136 5.616 -0.474 1.00 94.12 99 LEU A O 1
ATOM 796 N N . VAL A 1 100 ? 1.978 4.226 1.287 1.00 93.88 100 VAL A N 1
ATOM 797 C CA . VAL A 1 100 ? 2.679 3.086 0.671 1.00 93.88 100 VAL A CA 1
ATOM 798 C C . VAL A 1 100 ? 1.935 2.578 -0.567 1.00 93.88 100 VAL A C 1
ATOM 800 O O . VAL A 1 100 ? 2.567 2.298 -1.584 1.00 93.88 100 VAL A O 1
ATOM 803 N N . ALA A 1 101 ? 0.601 2.500 -0.530 1.00 91.44 101 ALA A N 1
ATOM 804 C CA . ALA A 1 101 ? -0.192 2.105 -1.694 1.00 91.44 101 ALA A CA 1
ATOM 805 C C . ALA A 1 101 ? -0.042 3.102 -2.856 1.00 91.44 101 ALA A C 1
ATOM 807 O O . ALA A 1 101 ? 0.185 2.691 -3.995 1.00 91.44 101 ALA A O 1
ATOM 808 N N . VAL A 1 102 ? -0.104 4.408 -2.575 1.00 92.25 102 VAL A N 1
ATOM 809 C CA . VAL A 1 102 ? 0.073 5.458 -3.590 1.00 92.25 102 VAL A CA 1
ATOM 810 C C . VAL A 1 102 ? 1.480 5.411 -4.185 1.00 92.25 102 VAL A C 1
ATOM 812 O O . VAL A 1 102 ? 1.618 5.381 -5.407 1.00 92.25 102 VAL A O 1
ATOM 815 N N . THR A 1 103 ? 2.525 5.350 -3.357 1.00 93.69 103 THR A N 1
ATOM 816 C CA . THR A 1 103 ? 3.918 5.309 -3.836 1.00 93.69 103 THR A CA 1
ATOM 817 C C . THR A 1 103 ? 4.277 3.996 -4.529 1.00 93.69 103 THR A C 1
ATOM 819 O O . THR A 1 103 ? 5.174 3.995 -5.363 1.00 93.69 103 THR A O 1
ATOM 822 N N . GLY A 1 104 ? 3.562 2.898 -4.258 1.00 89.50 104 GLY A N 1
ATOM 823 C CA . GLY A 1 104 ? 3.732 1.617 -4.953 1.00 89.50 104 GLY A CA 1
ATOM 824 C C . GLY A 1 104 ? 3.006 1.545 -6.303 1.00 89.50 104 GLY A C 1
ATOM 825 O O . GLY A 1 104 ? 3.518 0.955 -7.255 1.00 89.50 104 GLY A O 1
ATOM 826 N N . LEU A 1 105 ? 1.832 2.176 -6.421 1.00 90.50 105 LEU A N 1
ATOM 827 C CA . LEU A 1 105 ? 1.036 2.195 -7.657 1.00 90.50 105 LEU A CA 1
ATOM 828 C C . LEU A 1 105 ? 1.477 3.294 -8.635 1.00 90.50 105 LEU A C 1
ATOM 830 O O . LEU A 1 105 ? 1.458 3.082 -9.850 1.00 90.50 105 LEU A O 1
ATOM 834 N N . ALA A 1 106 ? 1.913 4.453 -8.135 1.00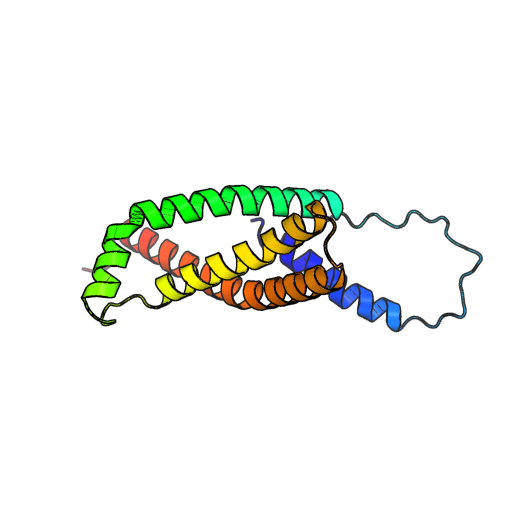 92.75 106 ALA A N 1
ATOM 835 C CA . ALA A 1 106 ? 2.306 5.589 -8.969 1.00 92.75 106 ALA A CA 1
ATOM 836 C C . ALA A 1 106 ? 3.436 5.271 -9.977 1.00 92.75 106 ALA A C 1
ATOM 838 O O . ALA A 1 106 ? 3.278 5.621 -11.148 1.00 92.75 106 ALA A O 1
ATOM 839 N N . PRO A 1 107 ? 4.527 4.554 -9.626 1.00 90.31 107 PRO A N 1
ATOM 840 C CA . PRO A 1 107 ? 5.567 4.171 -10.584 1.00 90.31 107 PRO A CA 1
ATOM 841 C C . PRO A 1 107 ? 5.048 3.329 -11.749 1.00 90.31 107 PRO A C 1
ATOM 843 O O . PRO A 1 107 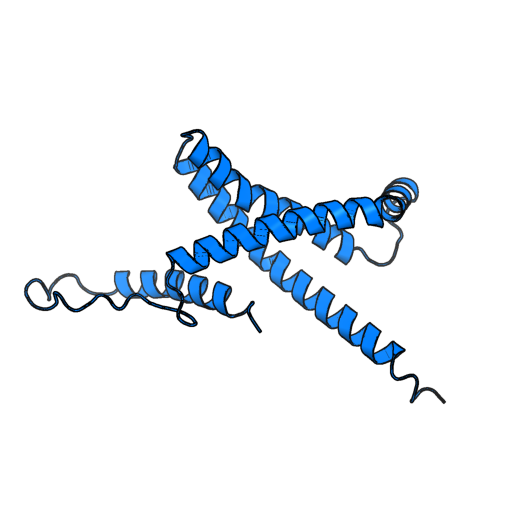? 5.613 3.390 -12.842 1.00 90.31 107 PRO A O 1
ATOM 846 N N . TRP A 1 108 ? 4.000 2.529 -11.521 1.00 88.50 108 TRP A N 1
ATOM 847 C CA . TRP A 1 108 ? 3.371 1.724 -12.562 1.00 88.50 108 TRP A CA 1
ATOM 848 C C . TRP A 1 108 ? 2.530 2.589 -13.500 1.00 88.50 108 TRP A C 1
ATOM 850 O O . TRP A 1 108 ? 2.689 2.478 -14.713 1.00 88.50 108 TRP A O 1
ATOM 860 N N . GLY A 1 109 ? 1.734 3.513 -12.954 1.00 87.94 109 GLY A N 1
ATOM 861 C CA . GLY A 1 109 ? 1.007 4.502 -13.754 1.00 87.94 109 GLY A CA 1
ATOM 862 C C . GLY A 1 109 ? 1.952 5.354 -14.604 1.00 87.94 109 GLY A C 1
ATOM 863 O O . GLY A 1 109 ? 1.777 5.459 -15.812 1.00 87.94 109 GLY A O 1
ATOM 864 N N . ILE A 1 110 ? 3.025 5.879 -14.008 1.00 90.31 110 ILE A N 1
ATOM 865 C CA . ILE A 1 110 ? 4.034 6.676 -14.723 1.00 90.31 110 ILE A CA 1
ATOM 866 C C . ILE A 1 110 ? 4.697 5.857 -15.835 1.00 90.31 110 ILE A C 1
ATOM 868 O O . ILE A 1 110 ? 4.889 6.373 -16.931 1.00 90.31 110 ILE A O 1
ATOM 872 N N . ALA A 1 111 ? 5.025 4.584 -15.585 1.00 87.62 111 ALA A N 1
ATOM 873 C CA . ALA A 1 111 ? 5.566 3.704 -16.621 1.00 87.62 111 ALA A CA 1
ATOM 874 C C . ALA A 1 111 ? 4.595 3.531 -17.796 1.00 87.62 111 ALA A C 1
ATOM 876 O O . ALA A 1 111 ? 5.024 3.537 -18.946 1.00 87.62 111 ALA A O 1
ATOM 877 N N . PHE A 1 112 ? 3.302 3.384 -17.500 1.00 88.69 112 PHE A N 1
ATOM 878 C CA . PHE A 1 112 ? 2.254 3.202 -18.500 1.00 88.69 112 PHE A CA 1
ATOM 879 C C . PHE A 1 112 ? 2.072 4.444 -19.384 1.00 88.69 112 PHE A C 1
ATOM 881 O O . PHE A 1 112 ? 1.912 4.315 -20.592 1.00 88.69 112 PHE A O 1
ATOM 888 N N . PHE A 1 113 ? 2.178 5.643 -18.806 1.00 91.31 113 PHE A N 1
ATOM 889 C CA . PHE A 1 113 ? 2.090 6.912 -19.538 1.00 91.31 113 PHE A CA 1
ATOM 890 C C . PHE A 1 113 ? 3.424 7.378 -20.154 1.00 91.31 113 PHE A C 1
ATOM 892 O O . PHE A 1 113 ? 3.523 8.518 -20.601 1.00 91.31 113 PHE A O 1
ATOM 899 N N . GLY A 1 114 ? 4.461 6.532 -20.172 1.00 90.25 114 GLY A N 1
ATOM 900 C CA . GLY A 1 114 ? 5.761 6.875 -20.764 1.00 90.25 114 GLY A CA 1
ATOM 901 C C . GLY A 1 114 ? 6.558 7.933 -19.989 1.00 90.25 114 GLY A C 1
ATOM 902 O O . GLY A 1 114 ? 7.386 8.632 -20.566 1.00 90.25 114 GLY A O 1
ATOM 903 N N . GLY A 1 115 ? 6.310 8.087 -18.687 1.00 88.50 115 GLY A N 1
ATOM 904 C CA . GLY A 1 115 ? 6.955 9.103 -17.859 1.00 88.50 115 GLY A CA 1
ATOM 905 C C . GLY A 1 115 ? 8.406 8.790 -17.464 1.00 88.50 115 GLY A C 1
ATOM 906 O O . GLY A 1 115 ? 8.926 7.691 -17.666 1.00 88.50 115 GLY A O 1
ATOM 907 N N . SER A 1 116 ? 9.062 9.783 -16.854 1.00 92.12 116 SER A N 1
ATOM 908 C CA . SER A 1 116 ? 10.499 9.757 -16.549 1.00 92.12 116 SER A CA 1
ATOM 909 C C . SER A 1 116 ? 10.920 8.578 -15.646 1.00 92.12 116 SER A C 1
ATOM 911 O O . SER A 1 116 ? 10.361 8.408 -14.553 1.00 92.12 116 SER A O 1
ATOM 913 N N . PRO A 1 117 ? 11.961 7.807 -16.026 1.00 89.38 117 PRO A N 1
ATOM 914 C CA . PRO A 1 117 ? 12.546 6.756 -15.189 1.00 89.38 117 PRO A CA 1
ATOM 915 C C . PRO A 1 117 ? 13.045 7.254 -13.826 1.00 89.38 117 PRO A C 1
ATOM 917 O O . PRO A 1 117 ? 12.962 6.520 -12.842 1.00 89.38 117 PRO A O 1
ATOM 920 N N . HIS A 1 118 ? 13.512 8.504 -13.743 1.00 90.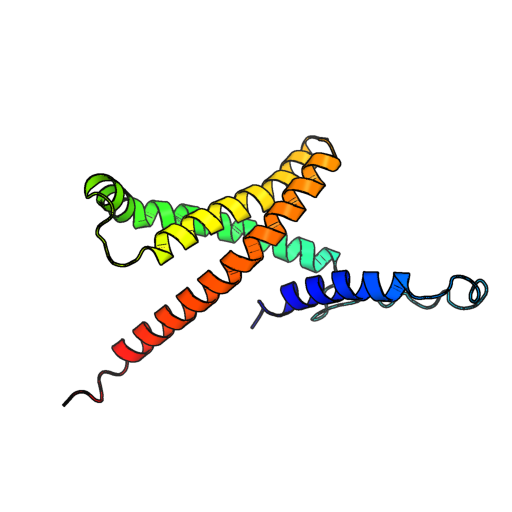38 118 HIS A N 1
ATOM 921 C CA . HIS A 1 118 ? 14.037 9.080 -12.502 1.00 90.38 118 HIS A CA 1
ATOM 922 C C . HIS A 1 118 ? 12.952 9.228 -11.430 1.00 90.38 118 HIS A C 1
ATOM 924 O O . HIS A 1 118 ? 13.161 8.845 -10.281 1.00 90.38 118 HIS A O 1
ATOM 930 N N . ILE A 1 119 ? 11.762 9.705 -11.810 1.00 90.50 119 ILE A N 1
ATOM 931 C CA . ILE A 1 119 ? 10.629 9.862 -10.882 1.00 90.50 119 ILE A CA 1
ATOM 932 C C . ILE A 1 119 ? 10.173 8.492 -10.371 1.00 90.50 119 ILE A C 1
ATOM 934 O O . ILE A 1 119 ? 9.880 8.329 -9.188 1.00 90.50 119 ILE A O 1
ATOM 938 N N . ARG A 1 120 ? 10.159 7.484 -11.251 1.00 88.62 120 ARG A N 1
ATOM 939 C CA . ARG A 1 120 ? 9.812 6.106 -10.880 1.00 88.62 120 ARG A CA 1
ATOM 940 C C . ARG A 1 120 ? 10.767 5.554 -9.826 1.00 88.62 120 ARG A C 1
ATOM 942 O O . ARG A 1 120 ? 10.302 4.950 -8.868 1.00 88.62 120 ARG A O 1
ATOM 949 N N . PHE A 1 121 ? 12.070 5.778 -9.989 1.00 89.06 121 PHE A N 1
ATOM 950 C CA . PHE A 1 121 ? 13.078 5.319 -9.035 1.00 89.06 121 PHE A CA 1
ATOM 951 C C . PHE A 1 121 ? 12.906 5.975 -7.659 1.00 89.06 121 PHE A C 1
ATOM 953 O O . PHE A 1 121 ? 12.844 5.272 -6.655 1.00 89.06 121 PHE A O 1
ATOM 960 N N . ILE A 1 122 ? 12.728 7.300 -7.623 1.00 92.56 122 ILE A N 1
ATOM 961 C CA . ILE A 1 122 ? 12.516 8.051 -6.375 1.00 92.56 122 ILE A CA 1
ATOM 962 C C . ILE A 1 122 ? 11.271 7.545 -5.634 1.00 92.56 122 ILE A C 1
ATOM 964 O O . ILE A 1 122 ? 11.308 7.328 -4.427 1.00 92.56 122 ILE A O 1
ATOM 968 N N . LEU A 1 123 ? 10.166 7.321 -6.348 1.00 91.50 123 LEU A N 1
ATOM 969 C CA . LEU A 1 123 ? 8.931 6.823 -5.741 1.00 91.50 123 LEU A CA 1
ATOM 970 C C . LEU A 1 123 ? 9.080 5.409 -5.169 1.00 91.50 123 LEU A C 1
ATOM 972 O O . LEU A 1 123 ? 8.540 5.145 -4.098 1.00 91.50 123 LEU A O 1
ATOM 976 N N . ILE A 1 124 ? 9.816 4.526 -5.850 1.00 89.69 124 ILE A N 1
ATOM 977 C CA . ILE A 1 124 ? 10.113 3.176 -5.347 1.00 89.69 124 ILE A CA 1
ATOM 978 C C . ILE A 1 124 ? 10.975 3.259 -4.082 1.00 89.69 124 ILE A C 1
ATOM 980 O O . ILE A 1 124 ? 10.677 2.592 -3.098 1.00 89.69 124 ILE A O 1
ATOM 984 N N . GLU A 1 125 ? 11.986 4.126 -4.054 1.00 91.75 125 GLU A N 1
ATOM 985 C CA . GLU A 1 125 ? 12.815 4.312 -2.860 1.00 91.75 125 GLU A CA 1
ATOM 986 C C . GLU A 1 125 ? 11.995 4.832 -1.667 1.00 91.75 125 GLU A C 1
ATOM 988 O O . GLU A 1 125 ? 12.134 4.352 -0.539 1.00 91.75 125 GLU A O 1
ATOM 993 N N . VAL A 1 126 ? 11.103 5.798 -1.906 1.00 93.06 126 VAL A N 1
ATOM 994 C CA . VAL A 1 126 ? 10.186 6.307 -0.876 1.00 93.06 126 VAL A CA 1
ATOM 995 C C . VAL A 1 126 ? 9.214 5.214 -0.424 1.00 93.06 126 VAL A C 1
ATOM 997 O O . VAL A 1 126 ? 8.970 5.081 0.775 1.00 93.06 126 VAL A O 1
ATOM 1000 N N . HIS A 1 127 ? 8.683 4.413 -1.349 1.00 94.06 127 HIS A N 1
ATOM 1001 C CA . HIS A 1 127 ? 7.830 3.267 -1.038 1.00 94.06 127 HIS A CA 1
ATOM 1002 C C . HIS A 1 127 ? 8.534 2.286 -0.096 1.00 94.06 127 HIS A C 1
ATOM 1004 O O . HIS A 1 127 ? 7.983 1.968 0.958 1.00 94.06 127 HIS A O 1
ATOM 1010 N N . ASP A 1 128 ? 9.764 1.885 -0.416 1.00 89.81 128 ASP A N 1
ATOM 1011 C CA . ASP A 1 128 ? 10.545 0.938 0.384 1.00 89.81 128 ASP A CA 1
ATOM 1012 C C . ASP A 1 128 ? 10.821 1.472 1.799 1.00 89.81 128 ASP A C 1
ATOM 1014 O O . ASP A 1 128 ? 10.637 0.761 2.792 1.00 89.81 128 ASP A O 1
ATOM 1018 N N . LYS A 1 129 ? 11.174 2.759 1.927 1.00 92.81 129 LYS A N 1
ATOM 1019 C CA . LYS A 1 129 ? 11.405 3.401 3.234 1.00 92.81 129 LYS A CA 1
ATOM 1020 C C . LYS A 1 129 ? 10.139 3.492 4.082 1.00 92.81 129 LYS A C 1
ATOM 1022 O O . LYS A 1 129 ? 10.222 3.359 5.300 1.00 92.81 129 LYS A O 1
ATOM 1027 N N . LEU A 1 130 ? 8.976 3.707 3.466 1.00 92.56 130 LEU A N 1
ATOM 1028 C CA . LEU A 1 130 ? 7.685 3.750 4.162 1.00 92.56 130 LEU A CA 1
ATOM 1029 C C . LEU A 1 130 ? 7.141 2.350 4.488 1.00 92.56 130 LEU A C 1
ATOM 1031 O O . LEU A 1 130 ? 6.448 2.178 5.494 1.00 92.56 130 LEU A O 1
ATOM 1035 N N . ALA A 1 131 ? 7.473 1.341 3.682 1.00 91.12 131 ALA A N 1
ATOM 1036 C CA . ALA A 1 131 ? 7.053 -0.040 3.893 1.00 91.12 131 ALA A CA 1
ATOM 1037 C C . ALA A 1 131 ? 7.662 -0.648 5.168 1.00 91.12 131 ALA A C 1
ATOM 1039 O O . ALA A 1 131 ? 7.008 -1.454 5.836 1.00 91.12 131 ALA A O 1
ATOM 1040 N N . LEU A 1 132 ? 8.871 -0.233 5.559 1.00 91.38 132 LEU A N 1
ATOM 1041 C CA . LEU A 1 132 ? 9.527 -0.684 6.792 1.00 91.38 132 LEU A CA 1
ATOM 1042 C C . LEU A 1 132 ? 8.734 -0.349 8.074 1.00 91.38 132 LEU A C 1
ATOM 1044 O O . LEU A 1 132 ? 8.311 -1.285 8.762 1.00 91.38 132 LEU A O 1
ATOM 1048 N N . PRO A 1 133 ? 8.466 0.930 8.419 1.00 92.69 133 PRO A N 1
ATOM 1049 C CA . PRO A 1 133 ? 7.694 1.265 9.616 1.00 92.69 133 PRO A CA 1
ATOM 1050 C C . PRO A 1 133 ? 6.263 0.729 9.540 1.00 92.69 133 PRO A C 1
ATOM 1052 O O . PRO A 1 133 ? 5.716 0.286 10.551 1.00 92.69 133 PRO A O 1
ATOM 1055 N N . LEU A 1 134 ? 5.669 0.698 8.343 1.00 92.12 134 LEU A N 1
ATOM 1056 C CA . LEU A 1 134 ? 4.362 0.093 8.120 1.00 92.12 134 LEU A CA 1
ATOM 1057 C C . LEU A 1 134 ? 4.347 -1.389 8.511 1.00 92.12 134 LEU A 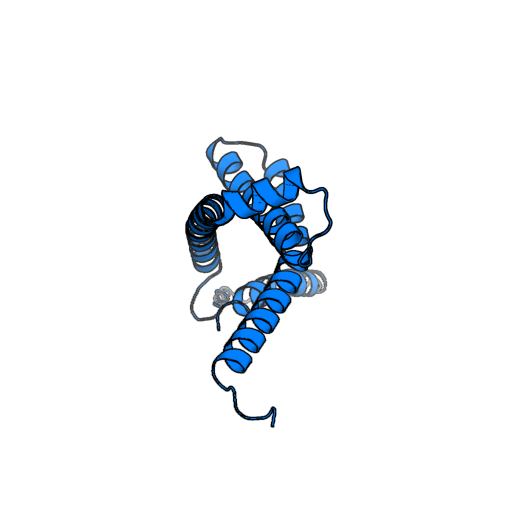C 1
ATOM 1059 O O . LEU A 1 134 ? 3.433 -1.823 9.207 1.00 92.12 134 LEU A O 1
ATOM 1063 N N . THR A 1 135 ? 5.355 -2.158 8.093 1.00 91.81 135 THR A N 1
ATOM 1064 C CA . THR A 1 135 ? 5.456 -3.592 8.393 1.00 91.81 135 THR A CA 1
ATOM 1065 C C . THR A 1 135 ? 5.541 -3.830 9.897 1.00 91.81 135 THR A C 1
ATOM 1067 O O . THR A 1 135 ? 4.815 -4.670 10.428 1.00 91.81 135 THR A O 1
ATOM 1070 N N . ILE A 1 136 ? 6.359 -3.047 10.606 1.00 92.75 136 ILE A N 1
ATOM 1071 C CA . ILE A 1 136 ? 6.497 -3.130 12.069 1.00 92.75 136 ILE A CA 1
ATOM 1072 C C . ILE A 1 136 ? 5.157 -2.811 12.750 1.00 92.75 136 ILE A C 1
ATOM 1074 O O . ILE A 1 136 ? 4.678 -3.587 13.581 1.00 92.75 136 ILE A O 1
ATOM 1078 N N . LEU A 1 137 ? 4.512 -1.701 12.379 1.00 92.56 137 LEU A N 1
ATOM 1079 C CA . LEU A 1 137 ? 3.235 -1.292 12.968 1.00 92.56 137 LEU A CA 1
ATOM 1080 C C . LEU A 1 137 ? 2.105 -2.282 12.670 1.00 92.56 137 LEU A C 1
ATOM 1082 O O . LEU A 1 137 ? 1.263 -2.524 13.540 1.00 92.56 137 LEU A O 1
ATOM 1086 N N . LEU A 1 138 ? 2.093 -2.868 11.471 1.00 89.81 138 LEU A N 1
ATOM 1087 C CA . LEU A 1 138 ? 1.126 -3.882 11.067 1.00 89.81 138 LEU A CA 1
ATOM 1088 C C . LEU A 1 138 ? 1.312 -5.170 11.870 1.00 89.81 138 LEU A C 1
ATOM 1090 O O . LEU A 1 138 ? 0.330 -5.708 12.378 1.00 89.81 138 LEU A O 1
ATOM 1094 N N . LEU A 1 139 ? 2.551 -5.641 12.036 1.00 91.19 139 LEU A N 1
ATOM 1095 C CA . LEU A 1 139 ? 2.856 -6.808 12.867 1.00 91.19 139 LEU A CA 1
ATOM 1096 C C . LEU A 1 139 ? 2.384 -6.591 14.305 1.00 91.19 139 LEU A C 1
ATOM 1098 O O . LEU A 1 139 ? 1.644 -7.419 14.838 1.00 91.19 139 LEU A O 1
ATOM 1102 N N . LEU A 1 140 ? 2.727 -5.446 14.900 1.00 91.75 140 LEU A N 1
ATOM 1103 C CA . LEU A 1 140 ? 2.281 -5.091 16.246 1.00 91.75 140 LEU A CA 1
ATOM 1104 C C . LEU A 1 140 ? 0.748 -5.069 16.342 1.00 91.75 140 LEU A C 1
ATOM 1106 O O . LEU A 1 140 ? 0.174 -5.628 17.277 1.00 91.75 140 LEU A O 1
ATOM 1110 N N . HIS A 1 141 ? 0.076 -4.468 15.358 1.00 89.00 141 HIS A N 1
ATOM 1111 C CA . HIS A 1 141 ? -1.382 -4.409 15.302 1.00 89.00 141 HIS A CA 1
ATOM 1112 C C . HIS A 1 141 ? -2.016 -5.807 15.249 1.00 89.00 141 HIS A C 1
ATOM 1114 O O . HIS A 1 141 ? -2.971 -6.082 15.981 1.00 89.00 141 HIS A O 1
ATOM 1120 N N . VAL A 1 142 ? -1.483 -6.698 14.410 1.00 88.94 142 VAL A N 1
ATOM 1121 C CA . VAL A 1 142 ? -1.978 -8.071 14.248 1.00 88.94 142 VAL A CA 1
ATOM 1122 C C . VAL A 1 142 ? -1.784 -8.871 15.535 1.00 88.94 142 VAL A C 1
ATOM 1124 O O . VAL A 1 142 ? -2.747 -9.470 16.014 1.00 88.94 142 VAL A O 1
ATOM 1127 N N . VAL A 1 143 ? -0.599 -8.821 16.151 1.00 90.94 143 VAL A N 1
ATOM 1128 C CA . VAL A 1 143 ? -0.311 -9.520 17.417 1.00 90.94 143 VAL A CA 1
ATOM 1129 C C . VAL A 1 143 ? -1.254 -9.054 18.527 1.00 90.94 143 VAL A C 1
ATOM 1131 O O . VAL A 1 143 ? -1.912 -9.871 19.173 1.00 90.94 143 VAL A O 1
ATOM 1134 N N . GLN A 1 144 ? -1.417 -7.739 18.697 1.00 86.75 144 GLN A N 1
ATOM 1135 C CA . GLN A 1 144 ? -2.346 -7.173 19.679 1.00 86.75 144 GLN A CA 1
ATOM 1136 C C . GLN A 1 144 ? -3.806 -7.541 19.398 1.00 86.75 144 GLN A C 1
ATOM 1138 O O . GLN A 1 144 ? -4.632 -7.587 20.314 1.00 86.75 144 GLN A O 1
ATOM 1143 N N . ARG A 1 145 ? -4.184 -7.730 18.129 1.00 85.12 145 ARG A N 1
ATOM 1144 C CA . ARG A 1 145 ? -5.553 -8.104 17.770 1.00 85.12 145 ARG A CA 1
ATOM 1145 C C . ARG A 1 145 ? -5.819 -9.585 18.015 1.00 85.12 145 ARG A C 1
ATOM 1147 O O . ARG A 1 145 ? -6.881 -9.896 18.548 1.00 85.12 145 ARG A O 1
ATOM 1154 N N . ILE A 1 146 ? -4.870 -10.458 17.684 1.00 87.31 146 ILE A N 1
ATOM 1155 C CA . ILE A 1 146 ? -4.949 -11.900 17.944 1.00 87.31 146 ILE A CA 1
ATOM 1156 C C . ILE A 1 146 ? -4.995 -12.159 19.449 1.00 87.31 146 ILE A C 1
ATOM 1158 O O . ILE A 1 146 ? -5.899 -12.850 19.906 1.00 87.31 146 ILE A O 1
ATOM 1162 N N . SER A 1 147 ? -4.106 -11.533 20.226 1.00 83.19 147 SER A N 1
ATOM 1163 C CA . SER A 1 147 ? -4.107 -11.641 21.691 1.00 83.19 147 SER A CA 1
ATOM 1164 C C . SER A 1 147 ? -5.477 -11.278 22.278 1.00 83.19 147 SER A C 1
ATOM 1166 O O . SER A 1 147 ? -6.076 -12.081 22.985 1.00 83.19 147 SER A O 1
ATOM 1168 N N . ARG A 1 148 ? -6.058 -10.138 21.874 1.00 79.12 148 ARG A N 1
ATOM 1169 C CA . ARG A 1 148 ? -7.409 -9.733 22.309 1.00 79.12 148 ARG A CA 1
ATOM 1170 C C . ARG A 1 148 ? -8.518 -10.685 21.869 1.00 79.12 148 ARG A C 1
ATOM 1172 O O . ARG A 1 148 ? -9.549 -10.741 22.531 1.00 79.12 148 ARG A O 1
ATOM 1179 N N . PHE A 1 149 ? -8.366 -11.363 20.736 1.00 81.25 149 PHE A N 1
ATOM 1180 C CA . PHE A 1 149 ? -9.341 -12.348 20.279 1.00 81.25 149 PHE A CA 1
ATOM 1181 C C . PHE A 1 149 ? -9.267 -13.615 21.136 1.00 81.25 149 PHE A C 1
ATOM 1183 O O . PHE A 1 149 ? -10.292 -14.053 21.646 1.00 81.25 149 PHE A O 1
ATOM 1190 N N . ILE A 1 150 ? -8.060 -14.128 21.385 1.00 83.75 150 ILE A N 1
ATOM 1191 C CA . ILE A 1 150 ? -7.827 -15.298 22.243 1.00 83.75 150 ILE A CA 1
ATOM 1192 C C . ILE A 1 150 ? -8.337 -15.034 23.667 1.00 83.75 150 ILE A C 1
ATOM 1194 O O . ILE A 1 150 ? -9.111 -15.836 24.184 1.00 83.75 150 ILE A O 1
ATOM 1198 N N . SER A 1 151 ? -8.019 -13.878 24.262 1.00 80.44 151 SER A N 1
ATOM 1199 C CA . SER A 1 151 ? -8.501 -13.506 25.604 1.00 80.44 151 SER A CA 1
ATOM 1200 C C . SER A 1 151 ? -10.024 -13.373 25.707 1.00 80.44 151 SER A C 1
ATOM 1202 O O . SER A 1 151 ? -10.571 -13.465 26.797 1.00 80.44 151 SER A O 1
ATOM 1204 N N . ARG A 1 152 ? -10.733 -13.132 24.596 1.00 72.81 152 ARG A N 1
ATOM 1205 C CA . ARG A 1 152 ? -12.207 -13.087 24.577 1.00 72.81 152 ARG A CA 1
ATOM 1206 C C . ARG A 1 152 ? -12.841 -14.461 24.382 1.00 72.81 152 ARG A C 1
ATOM 1208 O O . ARG A 1 152 ? -13.982 -14.650 24.785 1.00 72.81 152 ARG A O 1
ATOM 1215 N N . VAL A 1 153 ? -12.132 -15.381 23.730 1.00 78.50 153 VAL A N 1
ATOM 1216 C CA . VAL A 1 153 ? -12.603 -16.746 23.456 1.00 78.50 153 VAL A CA 1
ATOM 1217 C C . VAL A 1 153 ? -12.345 -17.678 24.642 1.00 78.50 153 VAL A C 1
ATOM 1219 O O . VAL A 1 153 ? -13.117 -18.609 24.843 1.00 78.50 153 VAL A O 1
ATOM 1222 N N . ASN A 1 154 ? -11.322 -17.412 25.460 1.00 60.66 154 ASN A N 1
ATOM 1223 C CA . ASN A 1 154 ? -11.057 -18.159 26.689 1.00 60.66 154 ASN A CA 1
ATOM 1224 C C . ASN A 1 154 ? -11.304 -17.284 27.937 1.00 60.66 154 ASN A C 1
ATOM 1226 O O . ASN A 1 154 ? -10.362 -16.680 28.443 1.00 60.66 154 ASN A O 1
ATOM 1230 N N . PRO A 1 155 ? -12.550 -17.185 28.440 1.00 58.56 155 PRO A N 1
ATOM 1231 C CA . PRO A 1 155 ? -12.874 -16.426 29.651 1.00 58.56 155 PRO A CA 1
ATOM 1232 C C . PRO A 1 155 ? -12.529 -17.171 30.956 1.00 58.56 155 PRO A C 1
ATOM 1234 O O . PRO A 1 155 ? -13.077 -16.846 32.006 1.00 58.56 155 PRO A O 1
ATOM 1237 N N . ARG A 1 156 ? -11.664 -18.191 30.919 1.00 60.00 156 ARG A N 1
ATOM 1238 C CA . ARG A 1 156 ? -11.169 -18.853 32.131 1.00 60.00 156 ARG A CA 1
ATOM 1239 C C . ARG A 1 156 ? -9.900 -18.135 32.574 1.00 60.00 156 ARG A C 1
ATOM 1241 O O . ARG A 1 156 ? -8.979 -18.052 31.771 1.00 60.00 156 ARG A O 1
ATOM 1248 N N . ASP A 1 157 ? -9.950 -17.567 33.782 1.00 57.00 157 ASP A N 1
ATOM 1249 C CA . ASP A 1 157 ? -8.829 -17.232 34.693 1.00 57.00 157 ASP A CA 1
ATOM 1250 C C . ASP A 1 157 ? -8.982 -15.888 35.441 1.00 57.00 157 ASP A C 1
ATOM 1252 O O . ASP A 1 157 ? -8.027 -15.421 36.046 1.00 57.00 157 ASP A O 1
ATOM 1256 N N . ASN A 1 158 ? -10.181 -15.289 35.492 1.00 47.53 158 ASN A N 1
ATOM 1257 C CA . ASN A 1 158 ? -10.479 -14.207 36.444 1.00 47.53 158 ASN A CA 1
ATOM 1258 C C . ASN A 1 158 ? -11.680 -14.579 37.340 1.00 47.53 158 ASN A C 1
ATOM 1260 O O . ASN A 1 158 ? -12.779 -14.052 37.157 1.00 47.53 158 ASN A O 1
ATOM 1264 N N . CYS A 1 159 ? -11.455 -15.499 38.282 1.00 45.31 159 CYS A N 1
ATOM 1265 C CA . CYS A 1 159 ? -12.197 -15.613 39.541 1.00 45.31 159 CYS A CA 1
ATOM 1266 C C . CYS A 1 159 ? -11.215 -15.385 40.687 1.00 45.31 159 CYS A C 1
ATOM 1268 O O . CYS A 1 159 ? -10.091 -15.925 40.585 1.00 45.31 159 CYS A O 1
#

Secondary structure (DSSP, 8-state):
--SHHHHHHHHHHHHHHHHHHTS-TTS-SSS---------BTTB-HHHHHHHHHHHHHHHHHHHHHHHHHTHHHHHHHHHTTS-SS-HHHHHHHHHHHHHHHHHHHHHHHHHTT--HHHHHHHHHHHHHHHHHHHHHHHHHHHHHHHHHHHHH---S--

pLDDT: mean 76.6, std 17.26, range [34.44, 94.12]